Protein AF-A0A843LVS6-F1 (afdb_monomer)

Radius of gyration: 14.51 Å; Cα contacts (8 Å, |Δi|>4): 100; chains: 1; bounding box: 41×23×49 Å

Sequence (79 aa):
MTEDFLEESCTYLMLKLKVALKKTSGPFTFLGTKTQVNTVEGSFPKSGYDVSVVECESPDTYEITLIPQQKEKMRGKKQ

Secondary structure (DSSP, 8-state):
--EE-TTS-HHHHHHHHHHHHHH-SS-EEEEE-HHHHHHHHHHSGGGTEEEEEEE-SSTT-EEEEEEE-----------

Nearest PDB structures (foldseek):
  2guk-assembly1_B  TM=7.816E-01  e=2.489E-01  Porphyromonas gingivalis W83
  5mmm-assembly1_h  TM=6.164E-01  e=1.695E-01  Spinacia oleracea
  5zw3-assembly1_B  TM=5.823E-01  e=3.016E-01  Bacillus subtilis subsp. subtilis str. 168
  7jil-assembly1_m  TM=5.594E-01  e=1.812E+00  Flavobacterium johnsoniae
  4r29-assembly4_D  TM=5.636E-01  e=2.341E+00  Escherichia coli O157:H7

Structure (mmCIF, N/CA/C/O backbone):
data_AF-A0A843LVS6-F1
#
_entry.id   AF-A0A843LVS6-F1
#
loop_
_atom_site.group_PDB
_atom_site.id
_atom_site.type_symbol
_atom_site.label_atom_id
_atom_site.label_alt_id
_atom_site.label_comp_id
_atom_site.label_asym_id
_atom_site.label_entity_id
_atom_site.lab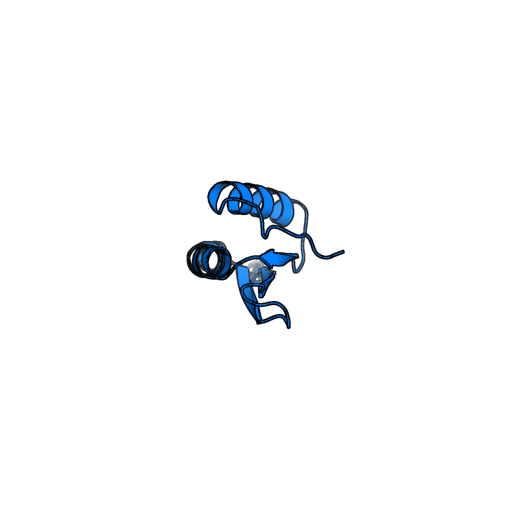el_seq_id
_atom_site.pdbx_PDB_ins_code
_atom_site.Cartn_x
_atom_site.Cartn_y
_atom_site.Cartn_z
_atom_site.occupancy
_atom_site.B_iso_or_equiv
_atom_site.auth_seq_id
_atom_site.auth_comp_id
_atom_site.auth_asym_id
_atom_site.auth_atom_id
_atom_site.pdbx_PDB_model_num
ATOM 1 N N . MET A 1 1 ? -6.668 14.821 -4.064 1.00 55.94 1 MET A N 1
ATOM 2 C CA . MET A 1 1 ? -5.269 14.708 -4.524 1.00 55.94 1 MET A CA 1
ATOM 3 C C . MET A 1 1 ? -4.774 13.355 -4.059 1.00 55.94 1 MET A C 1
ATOM 5 O O . MET A 1 1 ? -4.892 13.092 -2.869 1.00 55.94 1 MET A O 1
ATOM 9 N N . THR A 1 2 ? -4.334 12.507 -4.984 1.00 75.75 2 THR A N 1
ATOM 10 C CA . THR A 1 2 ? -3.767 11.181 -4.692 1.00 75.75 2 THR A CA 1
ATOM 11 C C . THR A 1 2 ? -2.283 11.360 -4.389 1.00 75.75 2 THR A C 1
ATOM 13 O O . THR A 1 2 ? -1.600 12.044 -5.150 1.00 75.75 2 THR A O 1
ATOM 16 N N . GLU A 1 3 ? -1.799 10.835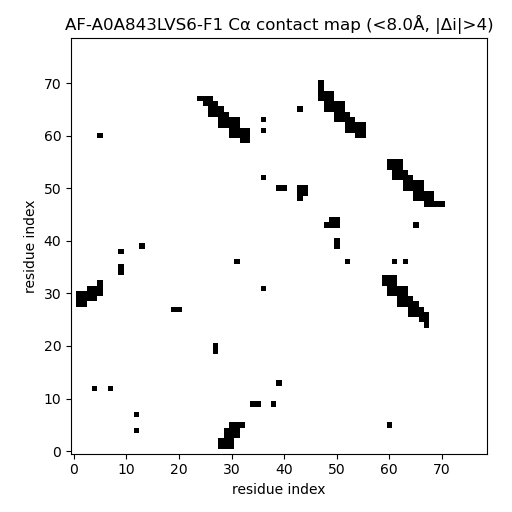 -3.262 1.00 85.00 3 GLU A N 1
ATOM 17 C CA . GLU A 1 3 ? -0.366 10.912 -2.939 1.00 85.00 3 GLU A CA 1
ATOM 18 C C . GLU A 1 3 ? 0.434 9.925 -3.798 1.00 85.00 3 GLU A C 1
ATOM 20 O O . GLU A 1 3 ? -0.047 8.831 -4.090 1.00 85.00 3 GLU A O 1
ATOM 25 N N . ASP A 1 4 ? 1.648 10.309 -4.189 1.00 89.88 4 ASP A N 1
ATOM 26 C CA . ASP A 1 4 ? 2.569 9.479 -4.968 1.00 89.88 4 ASP A CA 1
ATOM 27 C C . ASP A 1 4 ? 3.706 8.986 -4.068 1.00 89.88 4 ASP A C 1
ATOM 29 O O . ASP A 1 4 ? 4.427 9.784 -3.459 1.00 89.88 4 ASP A O 1
ATOM 33 N N . PHE A 1 5 ? 3.846 7.665 -3.965 1.00 91.62 5 PHE A N 1
ATOM 34 C CA . PHE A 1 5 ? 4.911 7.018 -3.210 1.00 91.62 5 PHE A CA 1
ATOM 35 C C . PHE A 1 5 ? 5.767 6.081 -4.069 1.00 91.62 5 PHE A C 1
ATOM 37 O O . PHE A 1 5 ? 6.454 5.224 -3.514 1.00 91.62 5 PHE A O 1
ATOM 44 N N . LEU A 1 6 ? 5.770 6.221 -5.398 1.00 88.69 6 LEU A N 1
ATOM 45 C CA . LEU A 1 6 ? 6.492 5.324 -6.308 1.00 88.69 6 LEU A CA 1
ATOM 46 C C . LEU A 1 6 ? 7.996 5.248 -6.005 1.00 88.69 6 LEU A C 1
ATOM 48 O O . LEU A 1 6 ? 8.577 4.165 -6.061 1.00 88.69 6 LEU A O 1
ATOM 52 N N . GLU A 1 7 ? 8.607 6.369 -5.620 1.00 90.00 7 GLU A N 1
ATOM 53 C CA . GLU A 1 7 ? 10.040 6.447 -5.292 1.00 90.00 7 GLU A CA 1
ATOM 54 C C . GLU A 1 7 ? 10.361 6.109 -3.824 1.00 90.00 7 GLU A C 1
ATOM 56 O O . GLU A 1 7 ? 11.524 6.044 -3.422 1.00 90.00 7 GLU A O 1
ATOM 61 N N . GLU A 1 8 ? 9.346 5.868 -2.994 1.00 90.75 8 GLU A N 1
ATOM 62 C CA . GLU A 1 8 ? 9.529 5.722 -1.553 1.00 90.75 8 GLU A CA 1
ATOM 63 C C . GLU A 1 8 ? 9.837 4.279 -1.149 1.00 90.75 8 GLU A C 1
ATOM 65 O O . GLU A 1 8 ? 9.199 3.310 -1.570 1.00 90.75 8 GLU A O 1
ATOM 70 N N . SER A 1 9 ? 10.777 4.115 -0.216 1.00 92.25 9 SER A N 1
ATOM 71 C CA . SER A 1 9 ? 11.026 2.799 0.380 1.00 92.25 9 SER A CA 1
ATOM 72 C C . SER A 1 9 ? 9.791 2.275 1.129 1.00 92.25 9 SER A C 1
ATOM 74 O O . SER A 1 9 ? 9.061 3.036 1.769 1.00 92.25 9 SER A O 1
ATOM 76 N N . CYS A 1 10 ? 9.591 0.952 1.136 1.00 90.12 10 CYS A N 1
ATOM 77 C CA . CYS A 1 10 ? 8.464 0.318 1.835 1.00 90.12 10 CYS A CA 1
ATOM 78 C C . CYS A 1 10 ? 8.408 0.701 3.324 1.00 90.12 10 CYS A C 1
ATOM 80 O O . CYS A 1 10 ? 7.336 0.974 3.860 1.00 90.12 10 CYS A O 1
ATOM 82 N N . THR A 1 11 ? 9.563 0.786 3.993 1.00 90.94 11 THR A N 1
ATOM 83 C CA . THR A 1 11 ? 9.653 1.200 5.401 1.00 90.94 11 THR A CA 1
ATOM 84 C C . THR A 1 11 ? 9.105 2.608 5.612 1.00 90.94 11 THR A C 1
ATOM 86 O O . THR A 1 11 ? 8.331 2.844 6.543 1.00 90.94 11 THR A O 1
ATOM 89 N N . TYR A 1 12 ? 9.491 3.545 4.749 1.00 91.56 12 TYR A N 1
ATOM 90 C CA . TYR A 1 12 ? 9.080 4.936 4.876 1.00 91.56 12 TYR A CA 1
ATOM 91 C C . TYR A 1 12 ? 7.610 5.135 4.479 1.00 91.56 12 TYR A C 1
ATOM 93 O O . TYR A 1 12 ? 6.875 5.811 5.202 1.00 91.56 12 TYR A O 1
ATOM 101 N N . LEU A 1 13 ? 7.140 4.428 3.444 1.00 92.00 13 LEU A N 1
ATOM 102 C CA . LEU A 1 13 ? 5.721 4.333 3.090 1.00 92.00 13 LEU A CA 1
ATOM 103 C C . LEU A 1 13 ? 4.872 3.895 4.294 1.00 92.00 13 LEU A C 1
ATOM 105 O O . LEU A 1 13 ? 3.909 4.567 4.651 1.00 92.00 13 LEU A O 1
ATOM 109 N N . MET A 1 14 ? 5.245 2.809 4.981 1.00 92.12 14 MET A N 1
ATOM 110 C CA . MET A 1 14 ? 4.500 2.317 6.152 1.00 92.12 14 MET A CA 1
ATOM 111 C C . MET A 1 14 ? 4.390 3.363 7.267 1.00 92.12 14 MET A C 1
ATOM 113 O O . MET A 1 14 ? 3.351 3.460 7.928 1.00 92.12 14 MET A O 1
ATOM 117 N N . LEU A 1 15 ? 5.449 4.142 7.500 1.00 91.75 15 LEU A N 1
ATOM 118 C CA . LEU A 1 15 ? 5.435 5.222 8.488 1.00 91.75 15 LEU A CA 1
ATOM 119 C C . LEU A 1 15 ? 4.481 6.343 8.070 1.00 91.75 15 LEU A C 1
ATOM 121 O O . LEU A 1 15 ? 3.652 6.760 8.884 1.00 91.75 15 LEU A O 1
ATOM 125 N N . LYS A 1 16 ? 4.550 6.785 6.809 1.00 90.62 16 LYS A N 1
ATOM 126 C CA . LYS A 1 16 ? 3.651 7.808 6.261 1.00 90.62 16 LYS A CA 1
ATOM 127 C C . LYS A 1 16 ? 2.192 7.374 6.336 1.00 90.62 16 LYS A C 1
ATOM 129 O O . LYS A 1 16 ? 1.383 8.107 6.900 1.00 90.62 16 LYS A O 1
ATOM 134 N N . LEU A 1 17 ? 1.874 6.154 5.903 1.00 90.81 17 LEU A N 1
ATOM 135 C CA . LEU A 1 17 ? 0.516 5.606 5.959 1.00 90.81 17 LEU A CA 1
ATOM 136 C C . LEU A 1 17 ? -0.017 5.553 7.394 1.00 90.81 17 LEU A C 1
ATOM 138 O O . LEU A 1 17 ? -1.130 5.996 7.654 1.00 90.81 17 LEU A O 1
ATOM 142 N N . LYS A 1 18 ? 0.782 5.107 8.372 1.00 88.69 18 LYS A N 1
ATOM 143 C CA . LYS A 1 18 ? 0.362 5.112 9.787 1.00 88.69 1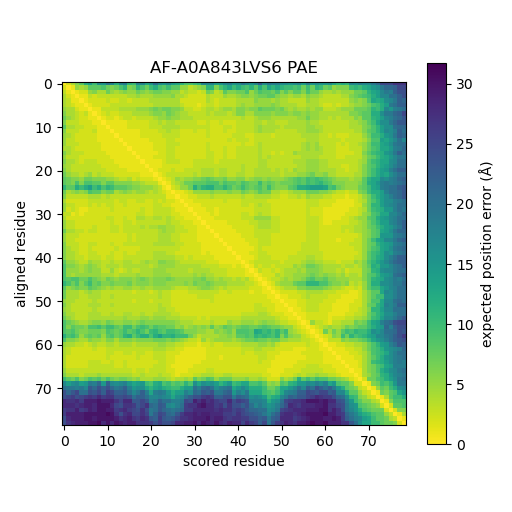8 LYS A CA 1
ATOM 144 C C . LYS A 1 18 ? 0.026 6.509 10.305 1.00 88.69 18 LYS A C 1
ATOM 146 O O . LYS A 1 18 ? -0.861 6.644 11.145 1.00 88.69 18 LYS A O 1
ATOM 151 N N . VAL A 1 19 ? 0.745 7.537 9.861 1.00 89.56 19 VAL A N 1
ATOM 152 C CA . VAL A 1 19 ? 0.467 8.927 10.245 1.00 89.56 19 VAL A CA 1
ATOM 153 C C . VAL A 1 19 ? -0.762 9.457 9.507 1.00 89.56 19 VAL A C 1
ATOM 155 O O . VAL A 1 19 ? -1.618 10.074 10.140 1.00 89.56 19 VAL A O 1
ATOM 158 N N . ALA A 1 20 ? -0.878 9.190 8.206 1.00 88.25 20 ALA A N 1
ATOM 159 C CA . ALA A 1 20 ? -1.998 9.619 7.375 1.00 88.25 20 ALA A CA 1
ATOM 160 C C . ALA A 1 20 ? -3.323 9.016 7.864 1.00 88.25 20 ALA A C 1
ATOM 162 O O . ALA A 1 20 ? -4.265 9.748 8.150 1.00 88.25 20 ALA A O 1
ATOM 163 N N . LEU A 1 21 ? -3.369 7.706 8.103 1.00 87.69 21 LEU A N 1
ATOM 164 C CA . LEU A 1 21 ? -4.565 7.004 8.584 1.00 87.69 21 LEU A CA 1
ATOM 165 C C . LEU A 1 21 ? -4.974 7.393 10.011 1.00 87.69 21 LEU A C 1
ATOM 167 O O . LEU A 1 21 ? -6.126 7.230 10.389 1.00 87.69 21 LEU A O 1
ATOM 171 N N . LYS A 1 22 ? -4.058 7.931 10.826 1.00 85.69 22 LYS A N 1
ATOM 172 C CA . LYS A 1 22 ? -4.425 8.519 12.127 1.00 85.69 22 LYS A CA 1
ATOM 173 C C . LYS A 1 22 ? -5.143 9.859 11.984 1.00 85.69 22 LYS A C 1
ATOM 175 O O . LYS A 1 22 ? -5.897 10.234 12.877 1.00 85.69 22 LYS A O 1
ATOM 180 N N . LYS A 1 23 ? -4.868 10.597 10.907 1.00 83.44 23 LYS A N 1
ATOM 181 C CA . LYS A 1 23 ? -5.482 11.899 10.616 1.00 83.44 23 LYS A CA 1
ATOM 182 C C . LYS A 1 23 ? -6.771 11.750 9.807 1.00 83.44 23 LYS A C 1
ATOM 184 O O . LYS A 1 23 ? -7.672 12.569 9.954 1.00 83.44 23 LYS A O 1
ATOM 189 N N . THR A 1 24 ? -6.861 10.707 8.989 1.00 79.81 24 THR A N 1
ATOM 190 C CA . THR A 1 24 ? -7.966 10.474 8.056 1.00 79.81 24 THR A CA 1
ATOM 191 C C . THR A 1 24 ? -8.944 9.447 8.623 1.00 79.81 24 THR A C 1
ATOM 193 O O . THR A 1 24 ? -8.561 8.332 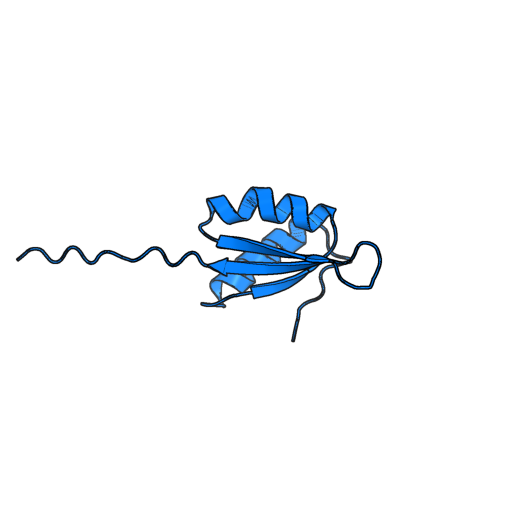8.949 1.00 79.81 24 THR A O 1
ATOM 196 N N . SER A 1 25 ? -10.227 9.802 8.731 1.00 78.94 25 SER A N 1
ATOM 197 C CA . SER A 1 25 ? -11.285 8.896 9.226 1.00 78.94 25 SER A CA 1
ATOM 198 C C . SER A 1 25 ? -11.982 8.085 8.123 1.00 78.94 25 SER A C 1
ATOM 200 O O . SER A 1 25 ? -12.975 7.413 8.392 1.00 78.94 25 SER A O 1
ATOM 202 N N . GLY A 1 26 ? -11.500 8.178 6.884 1.00 86.75 26 GLY A N 1
ATOM 203 C CA . GLY A 1 26 ? -12.098 7.558 5.704 1.00 86.75 26 GLY A CA 1
ATOM 204 C C . GLY A 1 26 ? -11.075 6.805 4.853 1.00 86.75 26 GLY A C 1
ATOM 205 O O . GLY A 1 26 ? -9.946 6.595 5.302 1.00 86.75 26 GLY A O 1
ATOM 206 N N . PRO A 1 27 ? -11.470 6.396 3.635 1.00 89.69 27 PRO A N 1
ATOM 207 C CA . PRO A 1 27 ? -10.570 5.755 2.690 1.00 89.69 27 PRO A CA 1
ATOM 208 C C . PRO A 1 27 ? -9.361 6.639 2.378 1.00 89.69 27 PRO A C 1
ATOM 210 O O . PRO A 1 27 ? -9.492 7.859 2.250 1.00 89.69 27 PRO A O 1
ATOM 213 N N . PHE A 1 28 ? -8.191 6.024 2.254 1.00 91.25 28 PHE A N 1
ATOM 214 C CA . PHE A 1 28 ? -6.952 6.702 1.898 1.00 91.25 28 PHE A CA 1
ATOM 215 C C . PHE A 1 28 ? -6.353 6.067 0.646 1.00 91.25 28 PHE A C 1
ATOM 217 O O . PHE A 1 28 ? -6.012 4.887 0.672 1.00 91.25 28 PHE A O 1
ATOM 224 N N . THR A 1 29 ? -6.218 6.851 -0.422 1.00 93.06 29 THR A N 1
ATOM 225 C CA . THR A 1 29 ? -5.754 6.383 -1.736 1.00 93.06 29 THR A CA 1
ATOM 226 C C . THR A 1 29 ? -4.399 6.989 -2.085 1.00 93.06 29 THR A C 1
ATOM 228 O O . THR A 1 29 ? -4.189 8.190 -1.898 1.00 93.06 29 THR A O 1
ATOM 231 N N . PHE A 1 30 ? -3.488 6.166 -2.599 1.00 93.50 30 PHE A N 1
ATOM 232 C CA . PHE A 1 30 ? -2.147 6.565 -3.025 1.00 93.50 30 PHE A CA 1
ATOM 233 C C . PHE A 1 30 ? -1.645 5.711 -4.194 1.00 93.50 30 PHE A C 1
ATOM 235 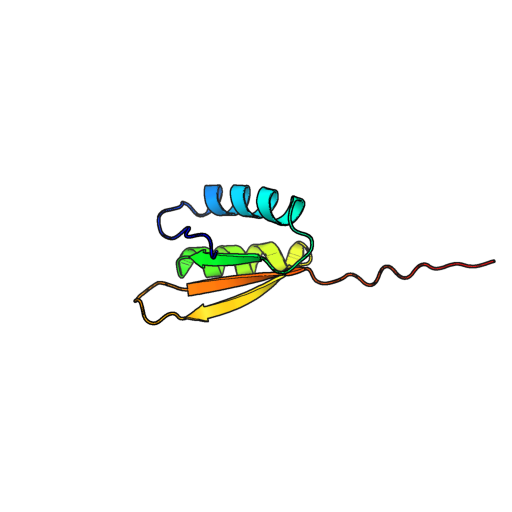O O . PHE A 1 30 ? -2.112 4.591 -4.392 1.00 93.50 30 PHE A O 1
ATOM 242 N N . LEU A 1 31 ? -0.672 6.224 -4.944 1.00 94.31 31 LEU A N 1
ATOM 243 C CA . LEU A 1 31 ? 0.036 5.481 -5.983 1.00 94.31 31 LEU A CA 1
ATOM 244 C C . LEU A 1 31 ? 1.277 4.804 -5.406 1.00 94.31 31 LEU A C 1
ATOM 246 O O . LEU A 1 31 ? 2.022 5.397 -4.622 1.00 94.31 31 LEU A O 1
ATOM 250 N N . GLY A 1 32 ? 1.505 3.563 -5.817 1.00 94.25 32 GLY A N 1
ATOM 251 C CA . GLY A 1 32 ? 2.660 2.784 -5.409 1.00 94.25 32 GLY A CA 1
ATOM 252 C C . GLY A 1 32 ? 3.049 1.709 -6.416 1.00 94.25 32 GLY A C 1
ATOM 253 O O . GLY A 1 32 ? 2.467 1.580 -7.489 1.00 94.25 32 GLY A O 1
ATOM 254 N N . THR A 1 33 ? 4.070 0.940 -6.062 1.00 94.50 33 THR A N 1
ATOM 255 C CA . THR A 1 33 ? 4.617 -0.149 -6.879 1.00 94.50 33 THR A CA 1
ATOM 256 C C . THR A 1 33 ? 4.092 -1.510 -6.436 1.00 94.50 33 THR A C 1
ATOM 258 O O . THR A 1 33 ? 3.614 -1.680 -5.311 1.00 94.50 33 THR A O 1
ATOM 261 N N . LYS A 1 34 ? 4.276 -2.539 -7.270 1.00 92.25 34 LYS A N 1
ATOM 262 C CA . LYS A 1 34 ? 3.911 -3.931 -6.945 1.00 92.25 34 LYS A CA 1
ATOM 263 C C . LYS A 1 34 ? 4.490 -4.423 -5.611 1.00 92.25 34 LYS A C 1
ATOM 265 O O . LYS A 1 34 ? 3.840 -5.138 -4.853 1.00 92.25 34 LYS A O 1
ATOM 270 N N . THR A 1 35 ? 5.720 -4.030 -5.291 1.00 92.88 35 THR A N 1
ATOM 271 C CA . THR A 1 35 ? 6.368 -4.393 -4.020 1.00 92.88 35 THR A CA 1
ATOM 272 C C . THR A 1 35 ? 5.661 -3.752 -2.825 1.00 92.88 35 THR A C 1
ATOM 274 O O . THR A 1 35 ? 5.481 -4.383 -1.778 1.00 92.88 35 THR A O 1
ATOM 277 N N . GLN A 1 36 ? 5.228 -2.502 -2.983 1.00 93.75 36 GLN A N 1
ATOM 278 C CA . GLN A 1 36 ? 4.484 -1.781 -1.958 1.00 93.75 36 GLN A CA 1
ATOM 279 C C . GLN A 1 36 ? 3.083 -2.371 -1.780 1.00 93.75 36 GLN A C 1
ATOM 281 O O . GLN A 1 36 ? 2.672 -2.548 -0.636 1.00 93.75 36 GLN A O 1
ATOM 286 N N . VAL A 1 37 ? 2.409 -2.776 -2.865 1.00 93.31 37 VAL A N 1
ATOM 287 C CA . VAL A 1 37 ? 1.140 -3.526 -2.818 1.00 93.31 37 VAL A CA 1
ATOM 288 C C . VAL A 1 37 ? 1.268 -4.746 -1.903 1.00 93.31 37 VAL A C 1
ATOM 290 O O . VAL A 1 37 ? 0.592 -4.811 -0.878 1.00 93.31 37 VAL A O 1
ATOM 293 N N . ASN A 1 38 ? 2.223 -5.639 -2.189 1.00 92.62 38 ASN A N 1
ATOM 294 C CA . ASN A 1 38 ? 2.445 -6.855 -1.394 1.00 92.62 38 ASN A CA 1
ATOM 295 C C . ASN A 1 38 ? 2.697 -6.545 0.093 1.00 92.62 38 ASN A C 1
ATOM 297 O O . ASN A 1 38 ? 2.237 -7.254 0.991 1.00 92.62 38 ASN A O 1
ATOM 301 N N . THR A 1 39 ? 3.436 -5.466 0.364 1.00 92.50 39 THR A N 1
ATOM 302 C CA . THR A 1 39 ? 3.732 -5.021 1.732 1.00 92.50 39 THR A CA 1
ATOM 303 C C . THR A 1 39 ? 2.469 -4.554 2.455 1.00 92.50 39 THR A C 1
ATOM 305 O O . THR A 1 39 ? 2.258 -4.879 3.631 1.00 92.50 39 THR A O 1
ATOM 308 N N . VAL A 1 40 ? 1.630 -3.784 1.761 1.00 92.00 40 VAL A N 1
ATOM 309 C CA . VAL A 1 40 ? 0.401 -3.196 2.292 1.00 92.00 40 VAL A CA 1
ATOM 310 C C . VAL A 1 40 ? -0.641 -4.287 2.549 1.00 92.00 40 VAL A C 1
ATOM 312 O O . VAL A 1 40 ? -1.158 -4.374 3.666 1.00 92.00 40 VAL A O 1
ATOM 315 N N . GLU A 1 41 ? -0.876 -5.170 1.578 1.00 92.00 41 GLU A N 1
ATOM 316 C CA 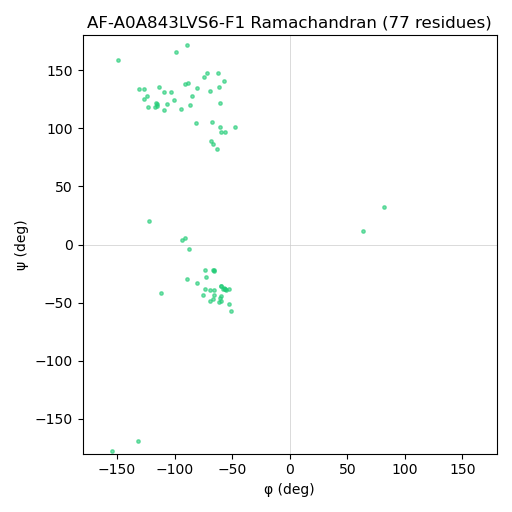. GLU A 1 41 ? -1.794 -6.311 1.692 1.00 92.00 41 GLU A CA 1
ATOM 317 C C . GLU A 1 41 ? -1.402 -7.269 2.827 1.00 92.00 41 GLU A C 1
ATOM 319 O O . GLU A 1 41 ? -2.262 -7.773 3.545 1.00 92.00 41 GLU A O 1
ATOM 324 N N . GLY A 1 42 ? -0.105 -7.469 3.078 1.00 89.38 42 GLY A N 1
ATOM 325 C CA . GLY A 1 42 ? 0.360 -8.306 4.189 1.00 89.38 42 GLY A CA 1
ATOM 326 C C . GLY A 1 42 ? 0.197 -7.681 5.586 1.00 89.38 42 GLY A C 1
ATOM 327 O O . GLY A 1 42 ? 0.169 -8.405 6.591 1.00 89.38 42 GLY A O 1
ATOM 328 N N . SER A 1 43 ? 0.099 -6.348 5.673 1.00 88.00 43 SER A N 1
ATOM 329 C CA . SER A 1 43 ? 0.230 -5.598 6.935 1.00 88.00 43 SER A CA 1
ATOM 330 C C . SER A 1 43 ? -1.069 -4.945 7.41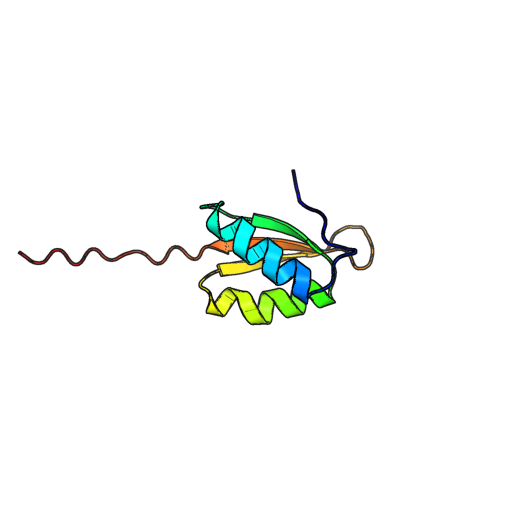8 1.00 88.00 43 SER A C 1
ATOM 332 O O . SER A 1 43 ? -1.370 -4.968 8.616 1.00 88.00 43 SER A O 1
ATOM 334 N N . PHE A 1 44 ? -1.844 -4.345 6.513 1.00 86.81 44 PHE A N 1
ATOM 335 C CA . PHE A 1 44 ? -2.995 -3.500 6.854 1.00 86.81 44 PHE A CA 1
ATOM 336 C C . PHE A 1 44 ? -4.293 -4.240 7.203 1.00 86.81 44 PHE A C 1
ATOM 338 O O . PHE A 1 44 ? -4.954 -3.791 8.147 1.00 86.81 44 PHE A O 1
ATOM 345 N N . PRO A 1 45 ? -4.617 -5.406 6.612 1.00 85.06 45 PRO A N 1
ATOM 346 C CA . PRO A 1 45 ? -5.781 -6.198 7.024 1.00 85.06 45 PRO A CA 1
ATOM 347 C C . PRO A 1 45 ? -5.766 -6.557 8.513 1.00 85.06 45 PRO A C 1
ATOM 349 O O . PRO A 1 45 ? -6.772 -6.439 9.210 1.00 85.06 45 PRO A O 1
ATOM 352 N N . LYS A 1 46 ? -4.586 -6.870 9.067 1.00 82.75 46 LYS A N 1
ATOM 353 C CA . LYS A 1 46 ? -4.404 -7.136 10.5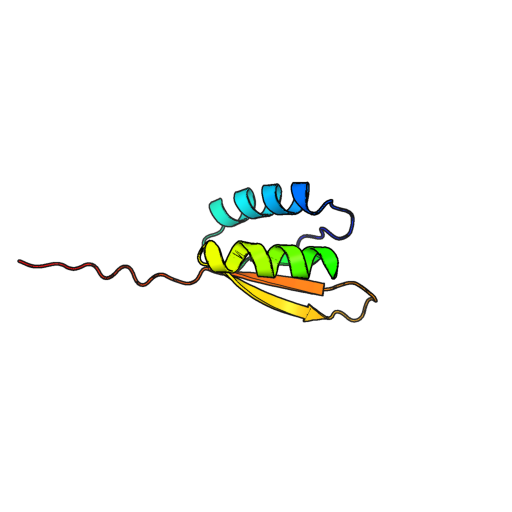09 1.00 82.75 46 LYS A CA 1
ATOM 354 C C . LYS A 1 46 ? -4.664 -5.909 11.390 1.00 82.75 46 LYS A C 1
ATOM 356 O O . LYS A 1 46 ? -4.943 -6.048 12.578 1.00 82.75 46 LYS A O 1
ATOM 361 N N . SER A 1 47 ? -4.564 -4.716 10.811 1.00 81.06 47 SER A N 1
ATOM 362 C CA . SER A 1 47 ? -4.778 -3.433 11.481 1.00 81.06 47 SER A CA 1
ATOM 363 C C . SER A 1 47 ? -6.217 -2.918 11.335 1.00 81.06 47 SER A C 1
ATOM 365 O O . SER A 1 47 ? -6.510 -1.827 11.822 1.00 81.06 47 SER A O 1
ATOM 367 N N . GLY A 1 48 ? -7.112 -3.691 10.706 1.00 86.25 48 GLY A N 1
ATOM 368 C CA . GLY A 1 48 ? -8.513 -3.319 10.493 1.00 86.25 48 GLY A CA 1
ATOM 369 C C . GLY A 1 48 ? -8.729 -2.399 9.293 1.00 86.25 48 GLY A C 1
ATOM 370 O O . GLY A 1 48 ? -9.615 -1.550 9.337 1.00 86.25 48 GLY A O 1
ATOM 371 N N . TYR A 1 49 ? -7.911 -2.535 8.251 1.00 90.00 49 TYR A N 1
ATOM 372 C CA . TYR A 1 49 ? -8.091 -1.835 6.982 1.00 90.00 49 TYR A CA 1
ATOM 373 C C . TYR A 1 49 ? -8.152 -2.849 5.844 1.00 90.00 49 TYR A C 1
ATOM 375 O O . TYR A 1 49 ? -7.248 -3.670 5.712 1.00 90.00 49 TYR A O 1
ATOM 383 N N . ASP A 1 50 ? -9.186 -2.764 5.017 1.00 91.00 50 ASP A N 1
ATOM 384 C CA . ASP A 1 50 ? -9.211 -3.421 3.716 1.00 91.00 50 ASP A CA 1
ATOM 385 C C . ASP A 1 50 ? -8.272 -2.704 2.750 1.00 91.00 50 ASP A C 1
ATOM 387 O O . ASP A 1 50 ? -8.079 -1.487 2.828 1.00 91.00 50 ASP A O 1
ATOM 391 N N . VAL A 1 51 ? -7.684 -3.474 1.842 1.00 93.12 51 VAL A N 1
ATOM 392 C CA . VAL A 1 51 ? -6.765 -2.978 0.820 1.00 93.12 51 VAL A CA 1
ATOM 393 C C . VAL A 1 51 ? -7.403 -3.254 -0.534 1.00 93.12 51 VAL A C 1
ATOM 395 O O . VAL A 1 51 ? -7.657 -4.403 -0.875 1.00 93.12 51 VAL A O 1
ATOM 398 N N . SER A 1 52 ? -7.683 -2.199 -1.291 1.00 93.69 52 SER A N 1
ATOM 399 C CA . SER A 1 52 ? -8.161 -2.275 -2.671 1.00 93.69 52 SER A CA 1
ATOM 400 C C . SER A 1 52 ? -7.053 -1.796 -3.595 1.00 93.69 52 SER A C 1
ATOM 402 O O . SER A 1 52 ? -6.480 -0.737 -3.353 1.00 93.69 52 SER A O 1
ATOM 404 N N . VAL A 1 53 ? -6.759 -2.551 -4.647 1.00 94.31 53 VAL A N 1
ATOM 405 C CA . VAL A 1 53 ? -5.653 -2.265 -5.569 1.00 94.31 53 VAL A CA 1
ATOM 406 C C . VAL A 1 53 ? -6.188 -2.232 -6.992 1.00 94.31 53 VAL A C 1
ATOM 408 O O . VAL A 1 53 ? -6.941 -3.119 -7.389 1.00 94.31 53 VAL A O 1
ATOM 411 N N . VAL A 1 54 ? -5.797 -1.214 -7.750 1.00 94.31 54 VAL A N 1
ATOM 412 C CA . VAL A 1 54 ? -6.140 -1.044 -9.163 1.00 94.31 54 VAL A CA 1
ATOM 413 C C . VAL A 1 54 ? -4.846 -0.841 -9.946 1.00 94.31 54 VAL A C 1
ATOM 415 O O . VAL A 1 54 ? -4.052 0.035 -9.613 1.00 94.31 54 VAL A O 1
ATOM 418 N N . GLU A 1 55 ? -4.611 -1.657 -10.972 1.00 93.19 55 GLU A N 1
ATOM 419 C CA . GLU A 1 55 ? -3.503 -1.434 -11.909 1.00 93.19 55 GLU A CA 1
ATOM 420 C C . GLU A 1 55 ? -3.773 -0.190 -12.762 1.00 93.19 55 GLU A C 1
ATOM 422 O O . GLU A 1 55 ? -4.868 -0.022 -13.304 1.00 93.19 55 GLU A O 1
ATOM 427 N N . CYS A 1 56 ? -2.779 0.690 -12.866 1.00 90.88 56 CYS A N 1
ATOM 428 C CA . CYS A 1 56 ? -2.855 1.880 -13.706 1.00 90.88 56 CYS A CA 1
ATOM 429 C C . CYS A 1 56 ? -2.351 1.593 -15.131 1.00 90.88 56 CYS A C 1
ATOM 431 O O . CYS A 1 56 ? -1.772 0.548 -15.411 1.00 90.88 56 CYS A O 1
ATOM 433 N N . GLU A 1 57 ? -2.536 2.556 -16.040 1.00 87.38 57 GLU A N 1
ATOM 434 C CA . GLU A 1 57 ? -2.026 2.463 -17.419 1.00 87.38 57 GLU A CA 1
ATOM 435 C C . GLU A 1 57 ? -0.486 2.455 -17.489 1.00 87.38 57 GLU A C 1
ATOM 437 O O . GLU A 1 57 ? 0.095 1.963 -18.457 1.00 87.38 57 GLU A O 1
ATOM 442 N N . SER A 1 58 ? 0.182 2.987 -16.460 1.00 85.69 58 SER A N 1
ATOM 443 C CA . SER A 1 58 ? 1.642 3.007 -16.359 1.00 85.69 58 SER A CA 1
ATOM 444 C C . SER A 1 58 ? 2.189 1.659 -15.873 1.00 85.69 58 SER A C 1
ATOM 446 O O . SER A 1 58 ? 1.688 1.121 -14.881 1.00 85.69 58 SER A O 1
ATOM 448 N N . PRO A 1 59 ? 3.251 1.126 -16.507 1.00 84.50 59 PRO A N 1
ATOM 449 C CA . PRO A 1 59 ? 3.859 -0.126 -16.079 1.00 84.50 59 PRO A CA 1
ATOM 450 C C . PRO A 1 59 ? 4.396 0.003 -14.650 1.00 84.50 59 PRO A C 1
ATOM 452 O O . PRO A 1 59 ? 5.024 1.001 -14.301 1.00 84.50 59 PRO A O 1
ATOM 455 N N . ASP A 1 60 ? 4.137 -1.018 -13.833 1.00 86.44 60 ASP A N 1
ATOM 456 C CA . ASP A 1 60 ? 4.546 -1.103 -12.424 1.00 86.44 60 ASP A CA 1
ATOM 457 C C . ASP A 1 60 ? 3.935 -0.049 -11.474 1.00 86.44 60 ASP A C 1
ATOM 459 O O . ASP A 1 60 ? 4.334 0.026 -10.308 1.00 86.44 60 ASP A O 1
ATOM 463 N N . THR A 1 61 ? 2.918 0.700 -11.917 1.00 93.31 61 THR A N 1
ATOM 464 C CA . THR A 1 61 ? 2.150 1.638 -11.085 1.00 93.31 61 THR A CA 1
ATOM 465 C C . THR A 1 61 ? 0.788 1.062 -10.702 1.00 93.31 61 THR A C 1
ATOM 467 O O . THR A 1 61 ? 0.016 0.608 -11.545 1.00 93.31 61 THR A O 1
ATOM 470 N N . TYR A 1 62 ? 0.469 1.143 -9.413 1.00 94.25 62 TYR A N 1
ATOM 471 C CA . TYR A 1 62 ? -0.765 0.643 -8.822 1.00 94.25 62 TYR A CA 1
ATOM 472 C C . TYR A 1 62 ? -1.387 1.731 -7.952 1.00 94.25 62 TYR A C 1
ATOM 474 O O . TYR A 1 62 ? -0.708 2.340 -7.123 1.00 94.25 62 TYR A O 1
ATOM 482 N N . GLU A 1 63 ? -2.687 1.942 -8.096 1.00 94.94 63 GLU A N 1
ATOM 483 C CA . GLU A 1 63 ? -3.474 2.753 -7.180 1.00 94.94 63 GLU A CA 1
ATOM 484 C C . GLU A 1 63 ? -3.965 1.881 -6.024 1.00 94.94 63 GLU A C 1
ATOM 486 O O . GLU A 1 63 ? -4.666 0.887 -6.211 1.00 94.94 63 GLU A O 1
ATOM 491 N N . ILE A 1 64 ? -3.576 2.246 -4.807 1.00 94.88 64 ILE A N 1
ATOM 492 C CA . ILE A 1 64 ? -3.818 1.483 -3.589 1.00 94.88 64 ILE A CA 1
ATOM 493 C C . ILE A 1 64 ? -4.721 2.310 -2.684 1.00 94.88 64 ILE A C 1
ATOM 495 O O . ILE A 1 64 ? -4.377 3.421 -2.284 1.00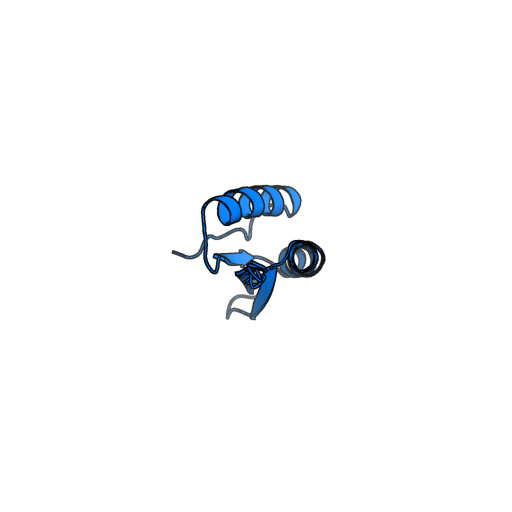 94.88 64 ILE A O 1
ATOM 499 N N . THR A 1 65 ? -5.871 1.752 -2.323 1.00 93.69 65 THR A N 1
ATOM 500 C CA . THR A 1 65 ? -6.847 2.368 -1.426 1.00 93.69 65 THR A CA 1
ATOM 501 C C . THR A 1 65 ? -6.981 1.559 -0.144 1.00 93.69 65 THR A C 1
ATOM 503 O O . THR A 1 65 ? -7.353 0.388 -0.161 1.00 93.69 65 THR A O 1
ATOM 506 N N . LEU A 1 66 ? -6.710 2.206 0.986 1.00 92.88 66 LEU A N 1
ATOM 507 C CA . LEU A 1 66 ? -6.903 1.670 2.327 1.00 92.88 66 LEU A CA 1
ATOM 508 C C . LEU A 1 66 ? -8.262 2.089 2.861 1.00 92.88 66 LEU A C 1
ATOM 510 O O . LEU A 1 66 ? -8.507 3.276 3.071 1.00 92.88 66 LEU A O 1
ATOM 514 N N . ILE A 1 67 ? -9.133 1.121 3.112 1.00 91.62 67 ILE A N 1
ATOM 515 C CA . ILE A 1 67 ? -10.501 1.349 3.566 1.00 91.62 67 ILE A CA 1
ATOM 516 C C . ILE A 1 67 ? -10.588 0.905 5.026 1.00 91.62 67 ILE A C 1
ATOM 518 O O . ILE A 1 67 ? -10.403 -0.277 5.305 1.00 91.62 67 ILE A O 1
ATOM 522 N N . PRO A 1 68 ? -10.854 1.804 5.989 1.00 89.62 68 PRO A N 1
ATOM 523 C CA . PRO A 1 68 ? -11.038 1.388 7.372 1.00 89.62 68 PRO A CA 1
ATOM 524 C C . PRO A 1 68 ? -12.226 0.428 7.465 1.00 89.62 68 PRO A C 1
ATOM 526 O O . PRO A 1 68 ? -13.356 0.793 7.134 1.00 89.62 68 PRO A O 1
ATOM 529 N N . GLN A 1 69 ? -11.986 -0.785 7.960 1.00 84.88 69 GLN A N 1
ATOM 530 C CA . GLN A 1 69 ? -13.061 -1.682 8.354 1.00 84.88 69 GLN A CA 1
ATOM 531 C C . GLN A 1 69 ? -13.724 -1.036 9.562 1.00 84.88 69 GLN A C 1
ATOM 533 O O . GLN A 1 69 ? -13.156 -1.004 10.659 1.00 84.88 69 GLN A O 1
ATOM 538 N N . GLN A 1 70 ? -14.910 -0.459 9.366 1.00 66.31 70 GLN A N 1
ATOM 539 C CA . GLN A 1 70 ? -15.716 0.003 10.483 1.00 66.31 70 GLN A CA 1
ATOM 540 C C . GLN A 1 70 ? -16.013 -1.210 11.362 1.00 66.31 70 GLN A C 1
ATOM 542 O O . GLN A 1 70 ? -16.938 -1.975 11.107 1.00 66.31 70 GLN A O 1
ATOM 547 N N . LYS A 1 71 ? -15.219 -1.395 12.423 1.00 54.44 71 LYS A N 1
ATOM 548 C CA . LYS A 1 71 ? -15.647 -2.197 13.559 1.00 54.44 71 LYS A CA 1
ATOM 549 C C . LYS A 1 71 ? -16.876 -1.495 14.091 1.00 54.44 71 LYS A C 1
ATOM 551 O O . LYS A 1 71 ? -16.761 -0.469 14.764 1.00 54.44 71 LYS A O 1
ATOM 556 N N . GLU A 1 72 ? -18.036 -2.032 13.744 1.00 47.06 72 GLU A N 1
ATOM 557 C CA . GLU A 1 72 ? -19.299 -1.720 14.378 1.00 47.06 72 GLU A CA 1
ATOM 558 C C . GLU A 1 72 ? -19.053 -1.810 15.890 1.00 47.06 72 GLU A C 1
ATOM 560 O O . GLU A 1 72 ? -18.877 -2.887 16.466 1.00 47.06 72 GLU A O 1
ATOM 565 N N . LYS A 1 73 ? -18.888 -0.654 16.543 1.00 47.84 73 LYS A N 1
ATOM 566 C CA . LYS A 1 73 ? -18.812 -0.587 17.997 1.00 47.84 73 LYS A CA 1
ATOM 567 C C . LYS A 1 73 ? -20.213 -0.940 18.473 1.00 47.84 73 LYS A C 1
ATOM 569 O O . LYS A 1 73 ? -21.036 -0.043 18.643 1.00 47.84 73 LYS A O 1
ATOM 574 N N . MET A 1 74 ? -20.488 -2.226 18.690 1.00 49.25 74 MET A N 1
ATOM 575 C CA . MET A 1 74 ? -21.639 -2.657 19.473 1.00 49.25 74 MET A CA 1
ATOM 576 C C . MET A 1 74 ? -21.532 -1.985 20.845 1.00 49.25 74 MET A C 1
ATOM 578 O O . MET A 1 74 ? -20.817 -2.434 21.740 1.00 49.25 74 MET A O 1
ATOM 582 N N . ARG A 1 75 ? -22.230 -0.857 21.007 1.00 53.97 75 ARG A N 1
ATOM 583 C CA . ARG A 1 75 ? -22.581 -0.304 22.311 1.00 53.97 75 ARG A CA 1
ATOM 584 C C . ARG A 1 75 ? -23.559 -1.291 22.934 1.00 53.97 75 ARG A C 1
ATOM 586 O O . ARG A 1 75 ? -24.770 -1.137 22.815 1.00 53.97 75 ARG A O 1
ATOM 593 N N . GLY A 1 76 ? -23.017 -2.303 23.604 1.00 54.47 76 GLY A N 1
ATOM 594 C CA . GLY A 1 76 ? -23.743 -3.096 24.584 1.00 54.47 76 GLY A CA 1
ATOM 595 C C . GLY A 1 76 ? -24.143 -2.192 25.744 1.00 54.47 76 GLY A C 1
ATOM 596 O O . GLY A 1 76 ? -23.444 -2.096 26.746 1.00 54.47 76 GLY A O 1
ATOM 597 N N . LYS A 1 77 ? -25.247 -1.467 25.574 1.00 56.09 77 LYS A N 1
ATOM 598 C CA . LYS A 1 77 ? -25.978 -0.801 26.643 1.00 56.09 77 LYS A CA 1
ATOM 599 C C . LYS A 1 77 ? -26.839 -1.894 27.274 1.00 56.09 77 LYS A C 1
ATOM 601 O O . LYS A 1 77 ? -27.814 -2.311 26.656 1.00 56.09 77 LYS A O 1
ATOM 606 N N . LYS A 1 78 ? -26.471 -2.397 28.453 1.00 61.16 78 LYS A N 1
ATOM 607 C CA . LYS A 1 78 ? -27.393 -3.192 29.271 1.00 61.16 78 LYS A CA 1
ATOM 608 C C . LYS A 1 78 ? -27.672 -2.426 30.558 1.00 61.16 78 LYS A C 1
ATOM 610 O O . LYS A 1 78 ? -26.739 -2.016 31.244 1.00 61.16 78 LYS A O 1
ATOM 615 N N . GLN A 1 79 ? -28.959 -2.130 30.707 1.00 65.62 79 GLN A N 1
ATOM 616 C CA . GLN A 1 79 ? -29.615 -1.475 31.833 1.00 65.62 79 GLN A CA 1
ATOM 617 C C . GLN A 1 79 ? -29.588 -2.359 33.076 1.00 65.62 79 GLN A C 1
ATOM 619 O O . GLN A 1 79 ? -29.457 -3.594 32.905 1.00 65.62 79 GLN A O 1
#

Mean predicted aligned error: 6.92 Å

Foldseek 3Di:
DAAECAVPDLVVVVVVCVVVCVVDPFKHKHKYFPVNLVSCCVPCVVVQWDWDWDDDPDPRIIIIITGHNPPPPPPPDDD

Solvent-accessible surface area (backbone atoms only — not comparable to full-atom values): 4760 Å² total; per-residue (Å²): 136,72,48,80,42,70,90,52,53,62,71,58,48,54,53,50,48,57,54,49,57,73,76,42,96,55,71,47,55,32,37,28,30,66,70,46,48,56,53,44,64,74,50,36,55,84,72,44,22,48,74,47,78,42,83,50,96,51,88,70,37,29,41,39,33,39,35,65,53,78,73,77,77,78,77,82,80,79,134

pLDDT: mean 85.07, std 12.65, range [47.06, 94.94]